Protein 2POE (pdb70)

InterPro domains:
  IPR002130 Cyclophilin-type peptidyl-prolyl cis-trans isomerase domain [PF00160] (3-155)
  IP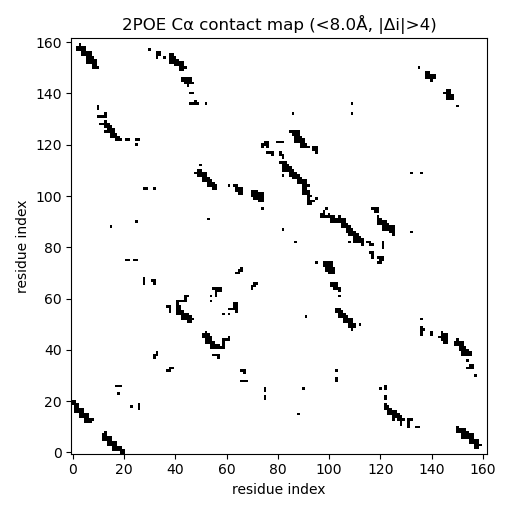R002130 Cyclophilin-type peptidyl-prolyl cis-trans isomerase domain [PR00153] (16-31)
  IPR002130 Cyclophilin-type peptidyl-prolyl cis-trans isomerase domain [PR00153] (42-54)
  IPR002130 Cyclophilin-type peptidyl-prolyl cis-trans isomerase domain [PR00153] (89-104)
  IPR002130 Cyclophilin-type peptidyl-prolyl cis-trans isomerase domain [PR00153] (104-116)
  IPR002130 Cyclophilin-type peptidyl-prolyl cis-trans isomerase domain [PR00153] (117-132)
  IPR002130 Cyclophilin-type peptidyl-prolyl cis-trans isomerase domain [PS50072] (7-157)
  IPR024936 Cyclophilin-type peptidyl-prolyl cis-trans isomerase [PIRSF001467] (8-155)
  IPR029000 Cyclophilin-like domain superfamily [G3DSA:2.40.100.10] (1-169)
  IPR029000 Cyclophilin-like domain superfamily [SSF50891] (1-165)
  IPR044666 Cyclophilin-type peptidyl-prolyl cis-trans isomerase, cyclophilin A-like [PTHR45625] (2-156)

Structure (mmCIF, N/CA/C/O backbone):
data_2POE
#
_entry.id   2POE
#
_cell.length_a   68.961
_cell.length_b   68.961
_cell.length_c   124.127
_cell.angle_alpha   90.000
_cell.angle_beta   90.000
_cell.angle_gamma   90.000
#
_symmetry.space_group_name_H-M   'P 41 21 2'
#
loop_
_entity.id
_entity.type
_entity.pdbx_description
1 polymer 'Cyclophilin-like protein, putative'
2 non-polymer 'FORMIC ACID'
3 water water
#
loop_
_atom_site.group_PDB
_atom_site.id
_atom_site.type_symbol
_atom_site.label_atom_id
_atom_site.label_alt_id
_atom_site.label_comp_id
_atom_site.label_asym_id
_atom_site.label_entity_id
_atom_site.label_seq_id
_atom_site.pdbx_PDB_ins_code
_atom_site.Cartn_x
_atom_site.Cartn_y
_atom_site.Cartn_z
_atom_site.occupancy
_atom_site.B_iso_or_equiv
_atom_site.auth_seq_id
_atom_site.auth_comp_id
_atom_site.auth_asym_id
_atom_site.auth_atom_id
_atom_site.pdbx_PDB_model_num
ATOM 1 N N . TYR A 1 15 ? 9.995 -25.410 -36.021 1.00 55.19 15 TYR A N 1
ATOM 2 C CA . TYR A 1 15 ? 10.296 -24.176 -35.215 1.00 53.97 15 TYR A CA 1
ATOM 3 C C . TYR A 1 15 ? 10.985 -24.431 -33.845 1.00 53.54 15 TYR A C 1
ATOM 4 O O . TYR A 1 15 ? 12.260 -24.455 -33.742 1.00 53.86 15 TYR A O 1
ATOM 6 N N . PHE A 1 16 ? 10.145 -24.666 -32.819 1.00 51.11 16 PHE A N 1
ATOM 7 C CA . PHE A 1 16 ? 10.520 -24.421 -31.402 1.00 48.52 16 PHE A CA 1
ATOM 8 C C . PHE A 1 16 ? 11.812 -25.063 -30.921 1.00 44.81 16 PHE A C 1
ATOM 9 O O . PHE A 1 16 ? 11.942 -26.302 -30.890 1.00 46.36 16 PHE A O 1
ATOM 17 N N . GLN A 1 17 ? 12.752 -24.228 -30.508 1.00 38.70 17 GLN A N 1
ATOM 18 C CA . GLN A 1 17 ? 14.091 -24.694 -30.135 1.00 33.08 17 GLN A CA 1
ATOM 19 C C . GLN A 1 17 ? 14.181 -25.282 -28.755 1.00 31.02 17 GLN A C 1
ATOM 20 O O . GLN A 1 17 ? 13.373 -24.974 -27.898 1.00 28.95 17 GLN A O 1
ATOM 26 N N . GLY A 1 18 ? 15.216 -26.077 -28.523 1.00 29.46 18 GLY A N 1
ATOM 27 C CA . GLY A 1 18 ? 15.473 -26.587 -27.175 1.00 29.39 18 GLY A CA 1
ATOM 28 C C . GLY A 1 18 ? 16.746 -25.990 -26.629 1.00 28.64 18 GLY A C 1
ATOM 29 O O . GLY A 1 18 ? 17.670 -25.743 -27.382 1.00 28.15 18 GLY A O 1
ATOM 30 N N . VAL A 1 19 ? 16.786 -25.779 -25.315 1.00 28.64 19 VAL A N 1
ATOM 31 C CA . VAL A 1 19 ? 18.008 -25.368 -24.584 1.00 28.19 19 VAL A CA 1
ATOM 32 C C . VAL A 1 19 ? 18.244 -26.358 -23.433 1.00 29.42 19 VAL A C 1
ATOM 33 O O . VAL A 1 19 ? 17.326 -27.040 -22.978 1.00 29.83 19 VAL A O 1
ATOM 37 N N . ARG A 1 20 ? 19.469 -26.416 -22.960 1.00 29.27 20 ARG A N 1
ATOM 38 C CA . ARG A 1 20 ? 19.804 -27.213 -21.810 1.00 31.06 20 ARG A CA 1
ATOM 39 C C . ARG A 1 20 ? 20.469 -26.314 -20.792 1.00 30.50 20 ARG A C 1
ATOM 40 O O . ARG A 1 20 ? 21.488 -25.674 -21.080 1.00 30.90 20 ARG A O 1
ATOM 48 N N . ILE A 1 21 ? 19.884 -26.252 -19.602 1.00 29.96 21 ILE A N 1
ATOM 49 C CA . ILE A 1 21 ? 20.490 -25.585 -18.480 1.00 29.85 21 ILE A CA 1
ATOM 50 C C . ILE A 1 21 ? 21.348 -26.636 -17.757 1.00 30.93 21 ILE A C 1
ATOM 51 O O . ILE A 1 21 ? 20.835 -27.643 -17.270 1.00 31.50 21 ILE A O 1
ATOM 56 N N . ILE A 1 22 ? 22.657 -26.406 -17.749 1.00 31.62 22 ILE A N 1
ATOM 57 C CA . ILE A 1 22 ? 23.619 -27.343 -17.168 1.00 32.17 22 ILE A CA 1
ATOM 58 C C . ILE A 1 22 ? 23.922 -26.837 -15.767 1.00 31.89 22 ILE A C 1
ATOM 59 O O . ILE A 1 22 ? 24.481 -25.764 -15.611 1.00 31.42 22 ILE A O 1
ATOM 64 N N . THR A 1 23 ? 23.528 -27.607 -14.753 1.00 32.54 23 THR A N 1
ATOM 65 C CA . THR A 1 23 ? 23.741 -27.237 -13.352 1.00 33.55 23 THR A CA 1
ATOM 66 C C . THR A 1 23 ? 24.681 -28.246 -12.640 1.00 34.37 23 THR A C 1
ATOM 67 O O . THR A 1 23 ? 24.926 -29.361 -13.147 1.00 34.17 23 THR A O 1
ATOM 71 N N . ASN A 1 24 ? 25.155 -27.850 -11.454 1.00 35.85 24 ASN A N 1
ATOM 72 C CA . ASN A 1 24 ? 25.942 -28.761 -10.598 1.00 37.75 24 ASN A CA 1
ATOM 73 C C . ASN A 1 24 ? 25.155 -29.946 -10.036 1.00 38.50 24 ASN A C 1
ATOM 74 O O . ASN A 1 24 ? 25.735 -30.799 -9.342 1.00 39.19 24 ASN A O 1
ATOM 79 N N . TYR A 1 25 ? 23.850 -30.026 -10.356 1.00 38.46 25 TYR A N 1
ATOM 80 C CA . TYR A 1 25 ? 23.023 -31.183 -9.982 1.00 38.63 25 TYR A CA 1
ATOM 81 C C . TYR A 1 25 ? 22.445 -31.936 -11.167 1.00 38.93 25 TYR A C 1
ATOM 82 O O . TYR A 1 25 ? 21.542 -32.780 -10.997 1.00 40.18 25 TYR A O 1
ATOM 91 N N . GLY A 1 26 ? 22.948 -31.644 -12.366 1.00 37.68 26 GLY A N 1
ATOM 92 C CA . GLY A 1 26 ? 22.408 -32.248 -13.582 1.00 36.62 26 GLY A CA 1
ATOM 93 C C . GLY A 1 26 ? 21.790 -31.234 -14.544 1.00 34.94 26 GLY A C 1
ATOM 94 O O . GLY A 1 26 ? 21.772 -30.028 -14.279 1.00 35.25 26 GLY A O 1
ATOM 95 N N . ASP A 1 27 ? 21.307 -31.746 -15.665 1.00 34.04 27 ASP A N 1
ATOM 96 C CA . ASP A 1 27 ? 20.845 -30.930 -16.765 1.00 33.74 27 ASP A CA 1
ATOM 97 C C . ASP A 1 27 ? 19.329 -30.846 -16.816 1.00 33.15 27 ASP A C 1
ATOM 98 O O . ASP A 1 27 ? 18.638 -31.825 -16.537 1.00 32.85 27 ASP A O 1
ATOM 103 N N . LEU A 1 28 ? 18.844 -29.659 -17.186 1.00 30.82 28 LEU A N 1
ATOM 104 C CA . LEU A 1 28 ? 17.429 -29.408 -17.436 1.00 29.30 28 LEU A CA 1
ATOM 105 C C . LEU A 1 28 ? 17.266 -29.047 -18.911 1.00 29.02 28 LEU A C 1
ATOM 106 O O . LEU A 1 28 ? 17.960 -28.147 -19.394 1.00 29.97 28 LEU A O 1
ATOM 111 N N . LYS 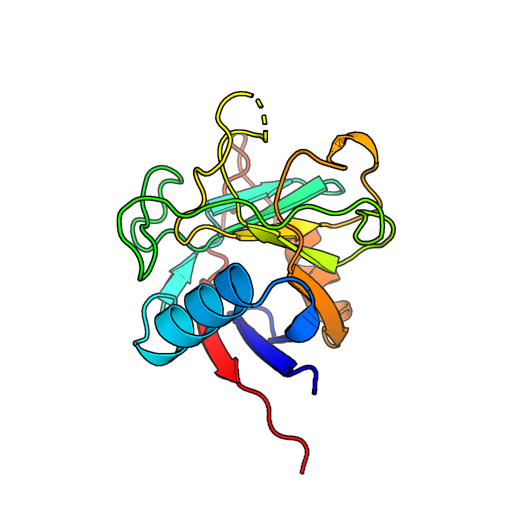A 1 29 ? 16.376 -29.732 -19.616 1.00 28.61 29 LYS A N 1
ATOM 112 C CA . LYS A 1 29 ? 16.109 -29.433 -21.007 1.00 28.42 29 LYS A CA 1
ATOM 113 C C . LYS A 1 29 ? 14.714 -28.810 -21.193 1.00 28.77 29 LYS A C 1
ATOM 114 O O . LYS A 1 29 ? 13.714 -29.387 -20.762 1.00 26.94 29 LYS A O 1
ATOM 120 N N . PHE A 1 30 ? 14.677 -27.648 -21.841 1.00 26.78 30 PHE A N 1
ATOM 121 C CA . PHE A 1 30 ? 13.446 -26.874 -22.046 1.00 27.04 30 PHE A CA 1
ATOM 122 C C . PHE A 1 30 ? 13.148 -26.718 -23.511 1.00 26.84 30 PHE A C 1
ATOM 123 O O . PHE A 1 30 ? 14.058 -26.550 -24.349 1.00 27.33 30 PHE A O 1
ATOM 131 N N . GLU A 1 31 ? 11.875 -26.802 -23.852 1.00 26.55 31 GLU A N 1
ATOM 132 C CA . GLU A 1 31 ? 11.466 -26.367 -25.156 1.00 25.50 31 GLU A CA 1
ATOM 133 C C . GLU A 1 31 ? 11.089 -24.872 -25.027 1.00 24.11 31 GLU A C 1
ATOM 134 O O . GLU A 1 31 ? 10.406 -24.494 -24.074 1.00 23.64 31 GLU A O 1
ATOM 140 N N . LEU A 1 32 ? 11.529 -24.028 -25.968 1.00 22.44 32 LEU A N 1
ATOM 141 C CA . LEU A 1 32 ? 11.197 -22.604 -25.921 1.00 22.93 32 LEU A CA 1
ATOM 142 C C . LEU A 1 32 ? 10.041 -22.318 -26.873 1.00 22.66 32 LEU A C 1
ATOM 143 O O . LEU A 1 32 ? 9.985 -22.901 -27.945 1.00 23.30 32 LEU A O 1
ATOM 148 N N . PHE A 1 33 ? 9.176 -21.380 -26.497 1.00 22.63 33 PHE A N 1
ATOM 149 C CA . PHE A 1 33 ? 7.994 -21.018 -27.282 1.00 22.42 33 PHE A CA 1
ATOM 150 C C . PHE A 1 33 ? 8.327 -19.878 -28.262 1.00 21.78 33 PHE A C 1
ATOM 151 O O . PHE A 1 33 ? 7.891 -18.733 -28.086 1.00 21.67 33 PHE A O 1
ATOM 159 N N . CYS A 1 34 ? 9.128 -20.214 -29.277 1.00 23.10 34 CYS A N 1
ATOM 160 C CA . CYS A 1 34 ? 9.668 -19.244 -30.247 1.00 23.52 34 CYS A CA 1
ATOM 161 C C . CYS A 1 34 ? 8.607 -18.350 -30.903 1.00 23.65 34 CYS A C 1
ATOM 162 O O . CYS A 1 34 ? 8.742 -17.125 -30.892 1.00 22.10 34 CYS A O 1
ATOM 165 N N . SER A 1 35 ? 7.572 -18.974 -31.477 1.00 23.33 35 SER A N 1
ATOM 166 C CA . SER A 1 35 ? 6.498 -18.267 -32.200 1.00 24.95 35 SER A CA 1
ATOM 167 C C . SER A 1 35 ? 5.759 -17.316 -31.340 1.00 23.21 35 SER A C 1
ATOM 168 O O . SER A 1 35 ? 5.381 -16.254 -31.804 1.00 23.35 35 SER A O 1
ATOM 171 N N . GLN A 1 36 ? 5.473 -17.717 -30.104 1.00 22.37 36 GLN A N 1
ATOM 172 C CA . GLN A 1 36 ? 4.626 -16.890 -29.245 1.00 23.27 36 GLN A CA 1
ATOM 173 C C . GLN A 1 36 ? 5.389 -15.809 -28.550 1.00 22.39 36 GLN A C 1
ATOM 174 O O . GLN A 1 36 ? 4.864 -14.731 -28.345 1.00 21.33 36 GLN A O 1
ATOM 180 N N . CYS A 1 37 ? 6.640 -16.109 -28.167 1.00 21.83 37 CYS A N 1
ATOM 181 C CA . CYS A 1 37 ? 7.388 -15.222 -27.272 1.00 21.28 37 CYS A CA 1
ATOM 182 C C . CYS A 1 37 ? 8.794 -14.948 -27.857 1.00 20.89 37 CYS A C 1
ATOM 183 O O . CYS A 1 37 ? 9.813 -15.268 -27.215 1.00 20.63 37 CYS A O 1
ATOM 186 N N . PRO A 1 38 ? 8.857 -14.385 -29.088 1.00 19.47 38 PRO A N 1
ATOM 187 C CA . PRO A 1 38 ? 10.186 -14.241 -29.720 1.00 19.57 38 PRO A CA 1
ATOM 188 C C . PRO A 1 38 ? 11.099 -13.274 -28.975 1.00 18.57 38 PRO A C 1
ATOM 189 O O . PRO A 1 38 ? 12.280 -13.539 -28.882 1.00 19.00 38 PRO A O 1
ATOM 193 N N . LYS A 1 39 ? 10.556 -12.222 -28.359 1.00 18.94 39 LYS A N 1
ATOM 194 C CA . LYS A 1 39 ? 11.408 -11.283 -27.656 1.00 20.94 39 LYS A CA 1
ATOM 195 C C . LYS A 1 39 ? 12.038 -11.900 -26.400 1.00 20.88 39 LYS A C 1
ATOM 196 O O . LYS A 1 39 ? 13.259 -11.768 -26.181 1.00 20.64 39 LYS A O 1
ATOM 202 N N . ALA A 1 40 ? 11.212 -12.574 -25.591 1.00 18.88 40 ALA A N 1
ATOM 203 C CA . ALA A 1 40 ? 11.715 -13.313 -24.436 1.00 19.11 40 ALA A CA 1
ATOM 204 C C . ALA A 1 40 ? 12.691 -14.409 -24.841 1.00 19.02 40 ALA A C 1
ATOM 205 O O . ALA A 1 40 ? 13.736 -14.589 -24.201 1.00 17.81 40 ALA A O 1
ATOM 207 N N . CYS A 1 41 ? 12.353 -15.179 -25.872 1.00 18.71 41 CYS A N 1
ATOM 208 C CA . CYS A 1 41 ? 13.250 -16.256 -26.288 1.00 19.38 41 CYS A CA 1
ATOM 209 C C . CYS A 1 41 ? 14.598 -15.709 -26.823 1.00 19.87 41 CYS A C 1
ATOM 210 O O . CYS A 1 41 ? 15.630 -16.299 -26.558 1.00 19.28 41 CYS A O 1
ATOM 213 N N . LYS A 1 42 ? 14.544 -14.684 -27.663 1.00 21.52 42 LYS A N 1
ATOM 214 C CA . LYS A 1 42 ? 15.783 -14.077 -28.229 1.00 21.84 42 LYS A CA 1
ATOM 215 C C . LYS A 1 42 ? 16.677 -13.522 -27.106 1.00 21.42 42 LYS A C 1
ATOM 216 O O . LYS A 1 42 ? 17.887 -13.753 -27.087 1.00 22.42 42 LYS A O 1
ATOM 222 N N . ASN A 1 43 ? 16.079 -12.859 -26.122 1.00 21.46 43 ASN A N 1
ATOM 223 C CA . ASN A 1 43 ? 16.845 -12.357 -24.963 1.00 21.89 43 ASN A CA 1
ATOM 224 C C . ASN A 1 43 ? 17.553 -13.506 -24.272 1.00 22.40 43 ASN A C 1
ATOM 225 O O . ASN A 1 43 ? 18.757 -13.434 -23.990 1.00 21.27 43 ASN A O 1
ATOM 230 N N . PHE A 1 44 ? 16.813 -14.585 -24.014 1.00 21.49 44 PHE A N 1
ATOM 231 C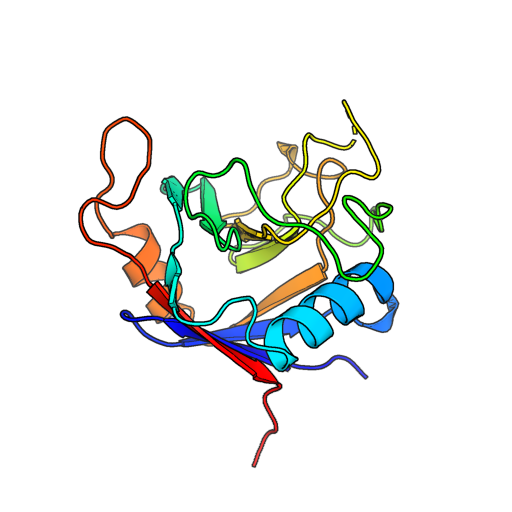 CA . PHE A 1 44 ? 17.348 -15.709 -23.248 1.00 21.19 44 PHE A CA 1
ATOM 232 C C . PHE A 1 44 ? 18.455 -16.402 -24.070 1.00 22.31 44 PHE A C 1
ATOM 233 O O . PHE A 1 44 ? 19.541 -16.741 -23.537 1.00 21.09 44 PHE A O 1
ATOM 241 N N . LEU A 1 45 ? 18.201 -16.602 -25.363 1.00 21.69 45 LEU A N 1
ATOM 242 C CA . LEU A 1 45 ? 19.208 -17.199 -26.227 1.00 22.61 45 LEU A CA 1
ATOM 243 C C . LEU A 1 45 ? 20.496 -16.345 -26.356 1.00 22.70 45 LEU A C 1
ATOM 244 O O . LEU A 1 45 ? 21.615 -16.894 -26.328 1.00 23.98 45 LEU A O 1
ATOM 249 N N . ALA A 1 46 ? 20.326 -15.033 -26.502 1.00 22.70 46 ALA A N 1
ATOM 250 C CA . ALA A 1 46 ? 21.449 -14.128 -26.757 1.00 24.14 46 ALA A CA 1
ATOM 251 C C . ALA A 1 46 ? 22.266 -13.933 -25.460 1.00 26.20 46 ALA A C 1
ATOM 252 O O . ALA A 1 46 ? 23.514 -13.976 -25.491 1.00 25.37 46 ALA A O 1
ATOM 254 N N . LEU A 1 47 ? 21.572 -13.774 -24.318 1.00 24.42 47 LEU A N 1
ATOM 255 C CA . LEU A 1 47 ? 22.273 -13.800 -23.022 1.00 25.73 47 LEU A CA 1
ATOM 256 C C . LEU A 1 47 ? 22.978 -15.114 -22.807 1.00 26.24 47 LEU A C 1
ATOM 257 O O . LEU A 1 47 ? 24.149 -15.103 -22.419 1.00 28.43 47 LEU A O 1
ATOM 262 N N . SER A 1 48 ? 22.315 -16.246 -23.067 1.00 25.96 48 SER A N 1
ATOM 263 C CA . SER A 1 48 ? 22.952 -17.547 -22.891 1.00 26.72 48 SER A CA 1
ATOM 264 C C . SER A 1 48 ? 24.242 -17.648 -23.733 1.00 29.45 48 SER A C 1
ATOM 265 O O . SER A 1 48 ? 25.281 -18.124 -23.233 1.00 29.14 48 SER A O 1
ATOM 268 N N . ALA A 1 49 ? 24.154 -17.221 -25.003 1.00 29.18 49 ALA A N 1
ATOM 269 C CA . ALA A 1 49 ? 25.268 -17.354 -25.972 1.00 31.11 49 ALA A CA 1
ATOM 270 C C . ALA A 1 49 ? 26.486 -16.511 -25.624 1.00 31.74 49 ALA A C 1
ATOM 271 O O . ALA A 1 49 ? 27.610 -16.903 -25.902 1.00 33.54 49 ALA A O 1
ATOM 273 N N . SER A 1 50 ? 26.242 -15.311 -25.118 1.00 32.65 50 SER A N 1
ATOM 274 C CA . SER A 1 50 ? 27.288 -14.402 -24.736 1.00 33.39 50 SER A CA 1
ATOM 275 C C . SER A 1 50 ? 27.896 -14.801 -23.366 1.00 33.44 50 SER A C 1
ATOM 276 O O . SER A 1 50 ? 28.679 -14.041 -22.794 1.00 33.56 50 SER A O 1
ATOM 279 N N . GLY A 1 51 ? 27.491 -15.956 -22.838 1.00 32.80 51 GLY A N 1
ATOM 280 C CA . GLY A 1 51 ? 27.913 -16.434 -21.504 1.00 32.00 51 GLY A CA 1
ATOM 281 C C . GLY A 1 51 ? 27.384 -15.740 -20.261 1.00 31.02 51 GLY A C 1
ATOM 282 O O . GLY A 1 51 ? 27.908 -15.934 -19.149 1.00 31.52 51 GLY A O 1
ATOM 283 N N . TYR A 1 52 ? 26.322 -14.959 -20.402 1.00 29.75 52 TYR A N 1
ATOM 284 C CA . TYR A 1 52 ? 25.823 -14.143 -19.290 1.00 27.70 52 TYR A CA 1
ATOM 285 C C . TYR A 1 52 ? 25.358 -14.951 -18.060 1.00 27.08 52 TYR A C 1
ATOM 286 O O . TYR A 1 52 ? 25.295 -14.414 -16.932 1.00 26.59 52 TYR A O 1
ATOM 295 N N . TYR A 1 53 ? 25.004 -16.209 -18.292 1.00 25.44 53 TYR A N 1
ATOM 296 C CA . TYR A 1 53 ? 24.455 -17.075 -17.236 1.00 26.14 53 TYR A CA 1
ATOM 297 C C . TYR A 1 53 ? 25.491 -18.093 -16.743 1.00 26.38 53 TYR A C 1
ATOM 298 O O . TYR A 1 53 ? 25.204 -18.854 -15.837 1.00 26.80 53 TYR A O 1
ATOM 307 N N . LYS A 1 54 ? 26.690 -18.110 -17.343 1.00 26.42 54 LYS A N 1
ATOM 308 C CA . LYS A 1 54 ? 27.756 -19.039 -16.888 1.00 25.81 54 LYS A CA 1
ATOM 309 C C . LYS A 1 54 ? 28.197 -18.716 -15.466 1.00 23.74 54 LYS A C 1
ATOM 310 O O . LYS A 1 54 ? 28.456 -17.552 -15.126 1.00 24.78 54 LYS A O 1
ATOM 316 N N . ASN A 1 55 ? 28.253 -19.767 -14.662 1.00 25.16 55 ASN A N 1
ATOM 317 C CA . ASN A 1 55 ? 28.730 -19.718 -13.269 1.00 26.85 55 ASN A CA 1
ATOM 318 C C . ASN A 1 55 ? 27.870 -18.760 -12.432 1.00 27.24 55 ASN A C 1
ATOM 319 O O . ASN A 1 55 ? 28.405 -17.947 -11.683 1.00 25.95 55 ASN A O 1
ATOM 324 N N . THR A 1 56 ? 26.538 -18.814 -12.634 1.00 27.11 56 THR A N 1
ATOM 325 C CA . THR A 1 56 ? 25.603 -18.045 -11.832 1.00 27.53 56 THR A CA 1
ATOM 326 C C . THR A 1 56 ? 24.817 -19.011 -10.952 1.00 27.60 56 THR A C 1
ATOM 327 O O . THR A 1 56 ? 24.915 -20.229 -11.115 1.00 29.19 56 THR A O 1
ATOM 331 N N . ILE A 1 57 ? 24.053 -18.465 -10.007 1.00 27.10 57 ILE A N 1
ATOM 332 C CA . ILE A 1 57 ? 23.367 -19.292 -9.038 1.00 27.43 57 ILE A CA 1
ATOM 333 C C . ILE A 1 57 ? 21.827 -19.141 -9.126 1.00 27.12 57 ILE A C 1
ATOM 334 O O . ILE A 1 57 ? 21.325 -18.152 -9.628 1.00 27.45 57 ILE A O 1
ATOM 339 N N . PHE A 1 58 ? 21.118 -20.157 -8.662 1.00 27.39 58 PHE A N 1
ATOM 340 C CA . PHE A 1 58 ? 19.711 -19.998 -8.325 1.00 27.75 58 PHE A CA 1
ATOM 341 C C . PHE A 1 58 ? 19.721 -19.474 -6.886 1.00 28.50 58 PHE A C 1
ATOM 342 O O . PHE A 1 58 ? 20.092 -20.220 -5.980 1.00 28.33 58 PHE A O 1
ATOM 350 N N . HIS A 1 59 ? 19.327 -18.216 -6.699 1.00 28.66 59 HIS A N 1
ATOM 351 C CA . HIS A 1 59 ? 19.341 -17.530 -5.408 1.00 30.49 59 HIS A CA 1
ATOM 352 C C . HIS A 1 59 ? 18.067 -17.739 -4.541 1.00 32.34 59 HIS A C 1
ATOM 353 O O . HIS A 1 59 ? 18.051 -17.402 -3.349 1.00 33.48 59 HIS A O 1
ATOM 360 N N . LYS A 1 60 ? 17.008 -18.274 -5.142 1.00 32.29 60 LYS A N 1
ATOM 361 C CA . LYS A 1 60 ? 15.729 -18.465 -4.437 1.00 32.39 60 LYS A CA 1
ATOM 362 C C . LYS A 1 60 ? 15.190 -19.795 -4.879 1.00 32.30 60 LYS A C 1
ATOM 363 O O . LYS A 1 60 ? 15.138 -20.073 -6.091 1.00 30.81 60 LYS A O 1
ATOM 369 N N . ASN A 1 61 ? 14.837 -20.634 -3.900 1.00 31.92 61 ASN A N 1
ATOM 370 C CA . ASN A 1 61 ? 14.348 -21.984 -4.132 1.00 32.77 61 ASN A CA 1
ATOM 371 C C . ASN A 1 61 ? 13.258 -22.270 -3.076 1.00 33.86 61 ASN A C 1
ATOM 372 O O . ASN A 1 61 ? 13.560 -22.326 -1.879 1.00 33.32 61 ASN A O 1
ATOM 377 N N . ILE A 1 62 ? 12.007 -22.413 -3.531 1.00 33.98 62 ILE A N 1
ATOM 378 C CA . ILE A 1 62 ? 10.825 -22.582 -2.644 1.00 33.77 62 ILE A CA 1
ATOM 379 C C . ILE A 1 62 ? 10.094 -23.853 -3.058 1.00 34.42 62 ILE A C 1
ATOM 380 O O . ILE A 1 62 ? 9.451 -23.891 -4.104 1.00 33.17 62 ILE A O 1
ATOM 385 N N . LYS A 1 63 ? 10.191 -24.896 -2.225 1.00 34.58 63 LYS A N 1
ATOM 386 C CA . LYS A 1 63 ? 9.582 -26.200 -2.513 1.00 35.91 63 LYS A CA 1
ATOM 387 C C . LYS A 1 63 ? 8.096 -26.074 -2.864 1.00 34.55 63 LYS A C 1
ATOM 388 O O . LYS A 1 63 ? 7.364 -25.325 -2.218 1.00 34.16 63 LYS A O 1
ATOM 394 N N . GLY A 1 64 ? 7.676 -26.779 -3.915 1.00 34.32 64 GLY A N 1
ATOM 395 C CA . GLY A 1 64 ? 6.292 -26.684 -4.412 1.00 34.27 64 GLY A CA 1
ATOM 396 C C . GLY A 1 64 ? 5.901 -25.361 -5.054 1.00 34.60 64 GLY A C 1
ATOM 397 O O . GLY A 1 64 ? 4.736 -25.159 -5.444 1.00 35.48 64 GLY A O 1
ATOM 398 N N . PHE A 1 65 ? 6.854 -24.435 -5.171 1.00 33.07 65 PHE A N 1
ATOM 399 C CA . PHE A 1 65 ? 6.549 -23.160 -5.779 1.00 31.51 65 PHE A CA 1
ATOM 400 C C . PHE A 1 65 ? 7.446 -22.938 -7.019 1.00 30.77 65 PHE A C 1
ATOM 401 O O . PHE A 1 65 ? 7.125 -23.398 -8.135 1.00 30.01 65 PHE A O 1
ATOM 409 N N . ILE A 1 66 ? 8.576 -22.260 -6.814 1.00 29.96 66 ILE A N 1
ATOM 410 C CA . ILE A 1 66 ? 9.482 -21.901 -7.929 1.00 29.60 66 ILE A CA 1
ATOM 411 C C . ILE A 1 66 ? 10.956 -21.956 -7.465 1.00 29.17 66 ILE A C 1
ATOM 412 O O . ILE A 1 66 ? 11.247 -21.926 -6.250 1.00 29.45 66 ILE A O 1
ATOM 417 N N . ILE A 1 67 ? 11.852 -22.064 -8.445 1.00 28.24 67 ILE A N 1
ATOM 418 C CA . ILE A 1 67 ? 13.295 -21.830 -8.274 1.00 27.43 67 ILE A CA 1
ATOM 419 C C . ILE A 1 67 ? 13.696 -20.754 -9.262 1.00 26.19 67 ILE A C 1
ATOM 420 O O . ILE A 1 67 ? 13.356 -20.859 -10.445 1.00 25.77 67 ILE A O 1
ATOM 425 N N . GLN A 1 68 ? 14.378 -19.723 -8.770 1.00 25.57 68 GLN A N 1
ATOM 426 C CA . GLN A 1 68 ? 14.675 -18.532 -9.559 1.00 27.07 68 GLN A CA 1
ATOM 427 C C . GLN A 1 68 ? 16.179 -18.296 -9.602 1.00 27.73 68 GLN A C 1
ATOM 428 O O . GLN A 1 68 ? 16.854 -18.416 -8.553 1.00 27.52 68 GLN A O 1
ATOM 434 N N . GLY A 1 69 ? 16.680 -17.940 -10.791 1.00 27.07 69 GLY A N 1
ATOM 435 C CA . GLY A 1 69 ? 18.107 -17.590 -10.985 1.00 27.42 69 GLY A CA 1
ATOM 436 C C . GLY A 1 69 ? 18.225 -16.535 -12.093 1.00 27.82 69 GLY A C 1
ATOM 437 O O . GLY A 1 69 ? 17.261 -15.820 -12.366 1.00 26.61 69 GLY A O 1
ATOM 438 N N . GLY A 1 70 ? 19.394 -16.452 -12.735 1.00 27.63 70 GLY A N 1
ATOM 439 C CA . GLY A 1 70 ? 19.578 -15.546 -13.871 1.00 28.01 70 GLY A CA 1
ATOM 440 C C . GLY A 1 70 ? 20.076 -14.160 -13.541 1.00 28.39 70 GLY A C 1
ATOM 441 O O . GLY A 1 70 ? 20.049 -13.266 -14.375 1.00 28.90 70 GLY A O 1
ATOM 442 N N . ASP A 1 71 ? 20.492 -13.963 -12.298 1.00 30.26 71 ASP A N 1
ATOM 443 C CA . ASP A 1 71 ? 21.047 -12.702 -11.861 1.00 32.06 71 ASP A CA 1
ATOM 444 C C . ASP A 1 71 ? 22.574 -12.919 -11.737 1.00 34.03 71 ASP A C 1
ATOM 445 O O . ASP A 1 71 ? 23.014 -13.684 -10.860 1.00 33.66 71 ASP A O 1
ATOM 450 N N . PRO A 1 72 ? 23.382 -12.245 -12.601 1.00 35.28 72 PRO A N 1
ATOM 451 C CA . PRO A 1 72 ? 24.860 -12.464 -12.636 1.00 37.48 72 PRO A CA 1
ATOM 452 C C . PRO A 1 72 ? 25.490 -12.112 -11.251 1.00 38.98 72 PRO A C 1
ATOM 453 O O . PRO A 1 72 ? 26.435 -12.779 -10.798 1.00 40.03 72 PRO A O 1
ATOM 457 N N . THR A 1 73 ? 24.903 -11.086 -10.636 1.00 40.49 73 THR A N 1
ATOM 458 C CA . THR A 1 73 ? 25.055 -10.601 -9.251 1.00 43.13 73 THR A CA 1
ATOM 459 C C . THR A 1 73 ? 24.667 -11.629 -8.131 1.00 43.40 73 THR A C 1
ATOM 460 O O . THR A 1 73 ? 25.207 -11.594 -7.014 1.00 44.06 73 THR A O 1
ATOM 464 N N . GLY A 1 74 ? 23.724 -12.529 -8.424 1.00 43.09 74 GLY A N 1
ATOM 465 C CA . GLY A 1 74 ? 23.257 -13.546 -7.475 1.00 42.54 74 GLY A CA 1
ATOM 466 C C . GLY A 1 74 ? 22.486 -13.051 -6.248 1.00 42.61 74 GLY A C 1
ATOM 467 O O . GLY A 1 74 ? 22.219 -13.829 -5.347 1.00 41.98 74 GLY A O 1
ATOM 468 N N . THR A 1 75 ? 22.114 -11.771 -6.213 1.00 43.21 75 THR A N 1
ATOM 469 C CA . THR A 1 75 ? 21.439 -11.187 -5.051 1.00 43.85 75 THR A CA 1
ATOM 470 C C . THR A 1 75 ? 19.928 -11.154 -5.221 1.00 43.85 75 THR A C 1
ATOM 471 O O . THR A 1 75 ? 19.190 -11.030 -4.232 1.00 44.23 75 THR A O 1
ATOM 475 N N . GLY A 1 76 ? 19.468 -11.244 -6.470 1.00 42.52 76 GLY A N 1
ATOM 476 C CA . GLY A 1 76 ? 18.048 -11.177 -6.767 1.00 41.29 76 GLY A CA 1
ATOM 477 C C . GLY A 1 76 ? 17.678 -9.777 -7.170 1.00 41.08 76 GLY A C 1
ATOM 478 O O . GLY A 1 76 ? 16.542 -9.517 -7.565 1.00 40.13 76 GLY A O 1
ATOM 479 N N . LYS A 1 77 ? 18.656 -8.873 -7.107 1.00 41.31 77 LYS A N 1
ATOM 480 C CA . LYS A 1 77 ? 18.411 -7.462 -7.436 1.00 42.16 77 LYS A CA 1
ATOM 481 C C . LYS A 1 77 ? 18.923 -7.078 -8.839 1.00 41.43 77 LYS A C 1
ATOM 482 O O . LYS A 1 77 ? 18.505 -6.065 -9.385 1.00 43.08 77 LYS A O 1
ATOM 488 N N . GLY A 1 78 ? 19.802 -7.890 -9.416 1.00 40.06 78 GLY A N 1
ATOM 489 C CA . GLY A 1 78 ? 20.491 -7.510 -10.657 1.00 39.09 78 GLY A CA 1
ATOM 490 C C . GLY A 1 78 ? 19.993 -8.178 -11.940 1.00 37.64 78 GLY A C 1
ATOM 491 O O . GLY A 1 78 ? 18.963 -8.866 -11.935 1.00 36.38 78 GLY A O 1
ATOM 492 N N . GLY A 1 79 ? 20.728 -7.929 -13.029 1.00 36.18 79 GLY A N 1
ATOM 493 C CA . GLY A 1 79 ? 20.447 -8.462 -14.362 1.00 34.44 79 GLY A CA 1
ATOM 494 C C . GLY A 1 79 ? 19.725 -7.470 -15.242 1.00 33.74 79 GLY A C 1
ATOM 495 O O . GLY A 1 79 ? 18.868 -6.739 -14.771 1.00 34.02 79 GLY A O 1
ATOM 496 N N . GLU A 1 80 ? 20.051 -7.475 -16.536 1.00 32.04 80 GLU A N 1
ATOM 497 C CA . GLU A 1 80 ? 19.367 -6.660 -17.532 1.00 32.56 80 GLU A CA 1
ATOM 498 C C . GLU A 1 80 ? 19.223 -7.483 -18.807 1.00 29.55 80 GLU A C 1
ATOM 499 O O . GLU A 1 80 ? 19.905 -8.474 -18.975 1.00 28.86 80 GLU A O 1
ATOM 505 N N . SER A 1 81 ? 18.377 -7.013 -19.706 1.00 28.81 81 SER A N 1
ATOM 506 C CA . SER A 1 81 ? 18.098 -7.681 -20.996 1.00 27.65 81 SER A CA 1
ATOM 507 C C . SER A 1 81 ? 19.002 -7.168 -22.102 1.00 28.57 81 SER A C 1
ATOM 508 O O . SER A 1 81 ? 19.678 -6.145 -21.915 1.00 28.24 81 SER A O 1
ATOM 511 N N . ILE A 1 82 ? 19.009 -7.857 -23.255 1.00 26.98 82 ILE A N 1
ATOM 512 C CA . ILE A 1 82 ? 19.699 -7.362 -24.459 1.00 26.14 82 ILE A CA 1
ATOM 513 C C . ILE A 1 82 ? 19.107 -6.069 -25.013 1.00 26.40 82 ILE A C 1
ATOM 514 O O . ILE A 1 82 ? 19.725 -5.433 -25.862 1.00 26.67 82 ILE A O 1
ATOM 519 N N . TYR A 1 83 ? 17.908 -5.705 -24.571 1.00 25.84 83 TYR A N 1
ATOM 520 C CA . TYR A 1 83 ? 17.189 -4.565 -25.079 1.00 26.72 83 TYR A CA 1
ATOM 521 C C . TYR A 1 83 ? 17.384 -3.320 -24.201 1.00 28.77 83 TYR A C 1
ATOM 522 O O . TYR A 1 83 ? 16.907 -2.236 -24.559 1.00 29.14 83 TYR A O 1
ATOM 531 N N . GLY A 1 84 ? 18.083 -3.483 -23.085 1.00 30.19 84 GLY A N 1
ATOM 532 C CA . GLY A 1 84 ? 18.175 -2.444 -22.062 1.00 32.01 84 GLY A CA 1
ATOM 533 C C . GLY A 1 84 ? 17.788 -3.050 -20.728 1.00 33.07 84 GLY A C 1
ATOM 534 O O . GLY A 1 84 ? 17.711 -4.272 -20.600 1.00 32.51 84 GLY A O 1
ATOM 535 N N . ARG A 1 85 ? 17.534 -2.199 -19.731 1.00 32.93 85 ARG A N 1
ATOM 536 C CA . ARG A 1 85 ? 17.269 -2.672 -18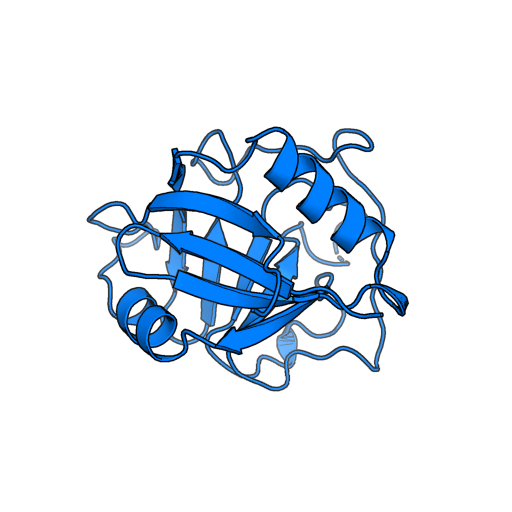.380 1.00 33.86 85 ARG A CA 1
ATOM 537 C C . ARG A 1 85 ? 16.066 -3.627 -18.383 1.00 33.21 85 ARG A C 1
ATOM 538 O O . ARG A 1 85 ? 16.065 -4.663 -17.709 1.00 32.86 85 ARG A O 1
ATOM 546 N N . TYR A 1 86 ? 15.058 -3.260 -19.163 1.00 33.62 86 TYR A N 1
ATOM 547 C CA . TYR A 1 86 ? 13.778 -3.959 -19.170 1.00 33.39 86 TYR A CA 1
ATOM 548 C C . TYR A 1 86 ? 13.324 -4.190 -20.597 1.00 32.60 86 TYR A C 1
ATOM 549 O O . TYR A 1 86 ? 13.761 -3.479 -21.511 1.00 32.07 86 TYR A O 1
ATOM 558 N N . PHE A 1 87 ? 12.431 -5.170 -20.788 1.00 30.77 87 PHE A N 1
ATOM 559 C CA . PHE A 1 87 ? 11.715 -5.319 -22.061 1.00 29.22 87 PHE A CA 1
ATOM 560 C C . PHE A 1 87 ? 10.291 -5.798 -21.832 1.00 29.00 87 PHE A C 1
ATOM 561 O O . PHE A 1 87 ? 9.970 -6.303 -20.766 1.00 28.46 87 PHE A O 1
ATOM 569 N N . ASP A 1 88 ? 9.463 -5.643 -22.854 1.00 30.22 88 ASP A N 1
ATOM 570 C CA . ASP A 1 88 ? 8.018 -5.788 -22.733 1.00 31.59 88 ASP A CA 1
ATOM 571 C C . ASP A 1 88 ? 7.558 -7.232 -22.569 1.00 30.73 88 ASP A C 1
ATOM 572 O O . ASP A 1 88 ? 8.216 -8.195 -23.026 1.00 30.69 88 ASP A O 1
ATOM 577 N N . ASP A 1 89 ? 6.396 -7.372 -21.933 1.00 30.28 89 ASP A N 1
ATOM 578 C CA . ASP A 1 89 ? 5.741 -8.665 -21.735 1.00 28.88 89 ASP A CA 1
ATOM 579 C C . ASP A 1 89 ? 5.169 -9.265 -23.000 1.00 28.48 89 ASP A C 1
ATOM 580 O O . ASP A 1 89 ? 4.518 -8.578 -23.812 1.00 28.95 89 ASP A O 1
ATOM 585 N N . GLU A 1 90 ? 5.363 -10.567 -23.136 1.00 26.89 90 GLU A N 1
ATOM 586 C CA . GLU A 1 90 ? 4.626 -11.397 -24.081 1.00 25.53 90 GLU A CA 1
ATOM 587 C C . GLU A 1 90 ? 3.803 -12.373 -23.233 1.00 25.72 90 GLU A C 1
ATOM 588 O O . GLU A 1 90 ? 4.309 -13.427 -22.829 1.00 25.87 90 GLU A O 1
ATOM 594 N N . ILE A 1 91 ? 2.554 -11.993 -22.933 1.00 26.16 91 ILE A N 1
ATOM 595 C CA . ILE A 1 91 ? 1.675 -12.753 -21.997 1.00 26.76 91 ILE A CA 1
ATOM 596 C C . ILE A 1 91 ? 0.348 -13.085 -22.710 1.00 27.89 91 ILE A C 1
ATOM 597 O O . ILE A 1 91 ? -0.245 -12.200 -23.305 1.00 28.52 91 ILE A O 1
ATOM 602 N N . TYR A 1 92 ? -0.090 -14.346 -22.665 1.00 28.83 92 TYR A N 1
ATOM 603 C CA . TYR A 1 92 ? -1.244 -14.817 -23.420 1.00 29.84 92 TYR A CA 1
ATOM 604 C C . TYR A 1 92 ? -2.040 -15.832 -22.614 1.00 29.31 92 TYR A C 1
ATOM 605 O O . TYR A 1 92 ? -1.468 -16.639 -21.886 1.00 27.54 92 TYR A O 1
ATOM 614 N N . PRO A 1 93 ? -3.374 -15.814 -22.784 1.00 28.70 93 PRO A N 1
ATOM 615 C CA . PRO A 1 93 ? -4.200 -16.869 -22.160 1.00 28.42 93 PRO A CA 1
ATOM 616 C C . PRO A 1 93 ? -3.765 -18.274 -22.543 1.00 28.31 93 PRO A C 1
ATOM 617 O O . PRO A 1 93 ? -3.863 -19.156 -21.713 1.00 28.81 93 PRO A O 1
ATOM 621 N N . GLU A 1 94 ? -3.264 -18.507 -23.764 1.00 28.57 94 GLU A N 1
ATOM 622 C CA . GLU A 1 94 ? -2.897 -19.874 -24.184 1.00 30.04 94 GLU A CA 1
ATOM 623 C C . GLU A 1 94 ? -1.660 -20.391 -23.483 1.00 28.80 94 GLU A C 1
ATOM 624 O O . GLU A 1 94 ? -1.378 -21.592 -23.512 1.00 27.89 94 GLU A O 1
ATOM 630 N N . LEU A 1 95 ? -0.900 -19.496 -22.848 1.00 28.02 95 LEU A N 1
ATOM 631 C CA . LEU A 1 95 ? 0.304 -19.951 -22.136 1.00 26.83 95 LEU A CA 1
ATOM 632 C C . LEU A 1 95 ? 0.037 -19.811 -20.653 1.00 26.88 95 LEU A C 1
ATOM 633 O O . LEU A 1 95 ? -0.081 -18.691 -20.139 1.00 25.64 95 LEU A O 1
ATOM 638 N N . LYS A 1 96 ? -0.081 -20.951 -19.976 1.00 27.18 96 LYS A N 1
ATOM 639 C CA . LYS A 1 96 ? -0.469 -20.956 -18.566 1.00 29.93 96 LYS A CA 1
ATOM 640 C C . LYS A 1 96 ? 0.420 -21.835 -17.689 1.00 28.75 96 LYS A C 1
ATOM 641 O O . LYS A 1 96 ? 1.069 -22.785 -18.172 1.00 27.33 96 LYS A O 1
ATOM 647 N N . TYR A 1 97 ? 0.416 -21.516 -16.394 1.00 28.84 97 TYR A N 1
ATOM 648 C CA . TYR A 1 97 ? 1.120 -22.293 -15.383 1.00 29.27 97 TYR A CA 1
ATOM 649 C C . TYR A 1 97 ? 0.333 -23.541 -15.015 1.00 31.31 97 TYR A C 1
ATOM 650 O O . TYR A 1 97 ? -0.154 -23.674 -13.889 1.00 30.79 97 TYR A O 1
ATOM 659 N N . ASP A 1 98 ? 0.259 -24.464 -15.953 1.00 31.98 98 ASP A N 1
ATOM 660 C CA . ASP A 1 98 ? -0.681 -25.581 -15.838 1.00 33.24 98 ASP A CA 1
ATOM 661 C C . ASP A 1 98 ? 0.031 -26.905 -15.668 1.00 33.40 98 ASP A C 1
ATOM 662 O O . ASP A 1 98 ? -0.594 -27.950 -15.783 1.00 34.37 98 ASP A O 1
ATOM 667 N N . ARG A 1 99 ? 1.350 -26.857 -15.428 1.00 31.48 99 ARG A N 1
ATOM 668 C CA . ARG A 1 99 ? 2.169 -28.059 -15.251 1.00 31.38 99 ARG A CA 1
ATOM 669 C C . ARG A 1 99 ? 3.464 -27.722 -14.536 1.00 31.63 99 ARG A C 1
ATOM 670 O O . ARG A 1 99 ? 3.860 -26.533 -14.433 1.00 30.16 99 ARG A O 1
ATOM 678 N N . ARG A 1 100 ? 4.121 -28.764 -14.041 1.00 31.28 100 ARG A N 1
ATOM 679 C CA . ARG A 1 100 ? 5.416 -28.606 -13.416 1.00 31.88 100 ARG A CA 1
ATOM 680 C C . ARG A 1 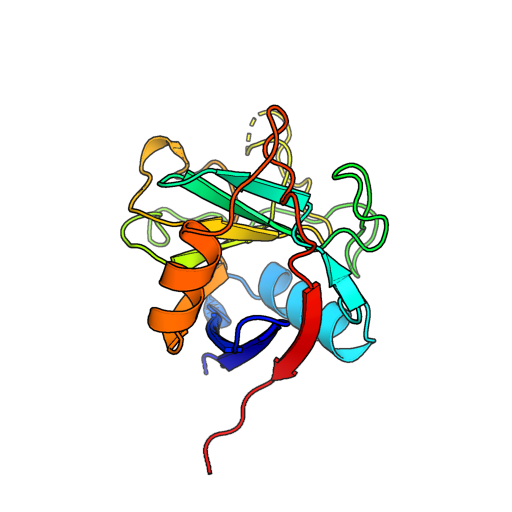100 ? 6.512 -28.341 -14.497 1.00 31.35 100 ARG A C 1
ATOM 681 O O . ARG A 1 100 ? 6.523 -28.963 -15.568 1.00 31.64 100 ARG A O 1
ATOM 689 N N . GLY A 1 101 ? 7.437 -27.430 -14.201 1.00 30.99 101 GLY A N 1
ATOM 690 C CA . GLY A 1 101 ? 8.589 -27.181 -15.106 1.00 28.96 101 GLY A CA 1
ATOM 691 C C . GLY A 1 101 ? 8.387 -26.078 -16.136 1.00 27.62 101 GLY A C 1
ATOM 692 O O . GLY A 1 101 ? 9.072 -26.053 -17.173 1.00 28.61 101 GLY A O 1
ATOM 693 N N . ILE A 1 102 ? 7.451 -25.167 -15.878 1.00 25.96 102 ILE A N 1
ATOM 694 C CA . ILE A 1 102 ? 7.265 -24.033 -16.778 1.00 24.20 102 ILE A CA 1
ATOM 695 C C . ILE A 1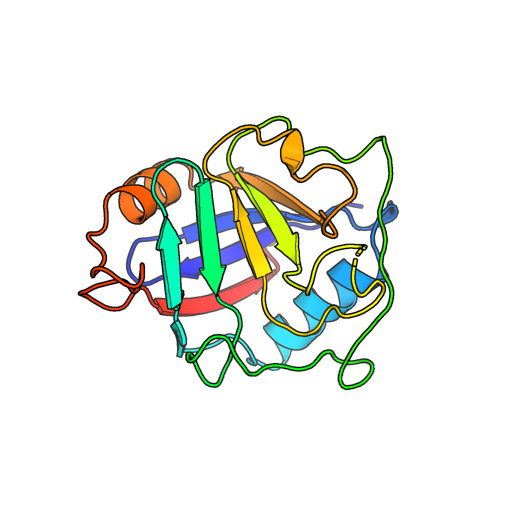 102 ? 8.456 -23.074 -16.582 1.00 23.11 102 ILE A C 1
ATOM 696 O O . ILE A 1 102 ? 8.929 -22.867 -15.461 1.00 22.90 102 ILE A O 1
ATOM 701 N N . LEU A 1 103 ? 8.908 -22.503 -17.690 1.00 21.98 103 LEU A N 1
ATOM 702 C CA . LEU A 1 103 ? 10.029 -21.544 -17.675 1.00 20.50 103 LEU A CA 1
ATOM 703 C C . LEU A 1 103 ? 9.521 -20.155 -17.963 1.00 20.73 103 LEU A C 1
ATOM 704 O O . LEU A 1 103 ? 8.904 -19.939 -19.017 1.00 20.79 103 LEU A O 1
ATOM 709 N N . SER A 1 104 ? 9.826 -19.205 -17.077 1.00 21.14 104 SER A N 1
ATOM 710 C CA . SER A 1 104 ? 9.309 -17.819 -17.154 1.00 22.52 104 SER A CA 1
ATOM 711 C C . SER A 1 104 ? 10.366 -16.771 -16.824 1.00 22.29 104 SER A C 1
ATOM 712 O O . SER A 1 104 ? 11.374 -17.082 -16.191 1.00 23.26 104 SER A O 1
ATOM 715 N N . MET A 1 105 ? 10.090 -15.530 -17.190 1.00 22.03 105 MET A N 1
ATOM 716 C CA . MET A 1 105 ? 10.918 -14.401 -16.785 1.00 23.70 105 MET A CA 1
ATOM 717 C C . MET A 1 105 ? 10.378 -13.822 -15.493 1.00 24.57 105 MET A C 1
ATOM 718 O O . MET A 1 105 ? 9.152 -13.641 -15.339 1.00 25.45 105 MET A O 1
ATOM 723 N N . ALA A 1 106 ? 11.295 -13.573 -14.556 1.00 25.83 106 ALA A N 1
ATOM 724 C CA . ALA A 1 106 ? 10.990 -12.810 -13.346 1.00 28.32 106 ALA A CA 1
ATOM 725 C C . ALA A 1 106 ? 10.744 -11.333 -13.673 1.00 31.19 106 ALA A C 1
ATOM 726 O O . ALA A 1 106 ? 11.200 -10.821 -14.699 1.00 30.68 106 ALA A O 1
ATOM 728 N N . SER A 1 107 ? 9.984 -10.644 -12.828 1.00 34.87 107 SER A N 1
ATOM 729 C CA . SER A 1 107 ? 9.736 -9.221 -12.997 1.00 38.63 107 SER A CA 1
ATOM 730 C C . SER A 1 107 ? 8.981 -8.770 -11.769 1.00 41.07 107 SER A C 1
ATOM 731 O O . SER A 1 107 ? 8.887 -9.522 -10.815 1.00 39.96 107 SER A O 1
ATOM 734 N N . LYS A 1 108 ? 8.396 -7.574 -11.757 1.00 44.46 108 LYS A N 1
ATOM 735 C CA . LYS A 1 108 ? 7.549 -7.329 -10.561 1.00 47.41 108 LYS A CA 1
ATOM 736 C C . LYS A 1 108 ? 6.028 -7.583 -10.650 1.00 47.45 108 LYS A C 1
ATOM 737 O O . LYS A 1 108 ? 5.243 -7.091 -9.818 1.00 47.97 108 LYS A O 1
ATOM 743 N N . GLY A 1 109 ? 5.643 -8.426 -11.602 1.00 48.34 109 GLY A N 1
ATOM 744 C CA . GLY A 1 109 ? 4.260 -8.830 -11.779 1.00 48.73 109 GLY A CA 1
ATOM 745 C C . GLY A 1 109 ? 3.647 -7.892 -12.779 1.00 49.44 109 GLY A C 1
ATOM 746 O O . GLY A 1 109 ? 3.899 -6.692 -12.725 1.00 48.91 109 GLY A O 1
ATOM 747 N N . ALA A 1 110 ? 2.864 -8.436 -13.714 1.00 50.70 110 ALA A N 1
ATOM 748 C CA . ALA A 1 110 ? 2.170 -7.612 -14.729 1.00 51.70 110 ALA A CA 1
ATOM 749 C C . ALA A 1 110 ? 1.002 -6.837 -14.114 1.00 52.47 110 ALA A C 1
ATOM 750 O O . ALA A 1 110 ? 0.879 -5.616 -14.320 1.00 53.70 110 ALA A O 1
ATOM 752 N N . LYS A 1 112 ? 1.174 -4.998 -11.842 1.00 51.70 112 LYS A N 1
ATOM 753 C CA . LYS A 1 112 ? 1.926 -4.255 -10.840 1.00 51.01 112 LYS A CA 1
ATOM 754 C C . LYS A 1 112 ? 2.874 -3.300 -11.569 1.00 50.20 112 LYS A C 1
ATOM 755 O O . LYS A 1 112 ? 2.624 -2.092 -11.670 1.00 49.64 112 LYS A O 1
ATOM 761 N N . LYS A 1 113 ? 3.963 -3.863 -12.093 1.00 48.14 113 LYS A N 1
ATOM 762 C CA . LYS A 1 113 ? 4.892 -3.132 -12.941 1.00 47.31 113 LYS A CA 1
ATOM 763 C C . LYS A 1 113 ? 5.036 -3.965 -14.230 1.00 45.11 113 LYS A C 1
ATOM 764 O O . LYS A 1 113 ? 5.894 -4.842 -14.310 1.00 44.92 113 LYS A O 1
ATOM 770 N N . PRO A 1 114 ? 4.156 -3.738 -15.216 1.00 43.20 114 PRO A N 1
ATOM 771 C CA . PRO A 1 114 ? 4.320 -4.497 -16.458 1.00 41.33 114 PRO A CA 1
ATOM 772 C C . PRO A 1 114 ? 5.621 -4.147 -17.208 1.00 39.74 114 PRO A C 1
ATOM 773 O O . PRO A 1 114 ? 6.260 -3.112 -16.938 1.00 38.16 114 PRO A O 1
ATOM 777 N N . ASN A 1 115 ? 6.006 -5.024 -18.135 1.00 37.40 115 ASN A N 1
ATOM 778 C CA . ASN A 1 115 ? 7.123 -4.764 -19.035 1.00 35.81 115 ASN A CA 1
ATOM 779 C C . ASN A 1 115 ? 8.438 -4.489 -18.312 1.00 34.77 115 ASN A C 1
ATOM 780 O O . ASN A 1 115 ? 9.196 -3.621 -18.721 1.00 35.16 115 ASN A O 1
ATOM 785 N N . THR A 1 116 ? 8.701 -5.245 -17.244 1.00 34.08 116 THR A N 1
ATOM 786 C CA . THR A 1 116 ? 9.939 -5.138 -16.479 1.00 33.20 116 THR A CA 1
ATOM 787 C C . THR A 1 116 ? 10.714 -6.466 -16.439 1.00 31.88 116 THR A C 1
ATOM 788 O O . THR A 1 116 ? 11.169 -6.892 -15.386 1.00 31.99 116 THR A O 1
ATOM 792 N N . ASN A 1 117 ? 10.843 -7.130 -17.589 1.00 30.23 117 ASN A N 1
ATOM 793 C CA . ASN A 1 117 ? 11.688 -8.322 -17.704 1.00 28.08 117 ASN A CA 1
ATOM 794 C C . ASN A 1 117 ? 13.124 -7.921 -17.919 1.00 28.39 117 ASN A C 1
ATOM 795 O O . ASN A 1 117 ? 13.389 -6.987 -18.658 1.00 29.03 117 ASN A O 1
ATOM 800 N N . GLY A 1 118 ? 14.039 -8.668 -17.313 1.00 28.06 118 GLY A N 1
ATOM 801 C CA . GLY A 1 118 ? 15.483 -8.418 -17.434 1.00 27.71 118 GLY A CA 1
ATOM 802 C C . GLY A 1 118 ? 16.191 -9.657 -17.911 1.00 25.51 118 GLY A C 1
ATOM 803 O O . GLY A 1 118 ? 16.027 -10.065 -19.056 1.00 25.81 118 GLY A O 1
ATOM 804 N N . SER A 1 119 ? 16.981 -10.239 -17.025 1.00 24.65 119 SER A N 1
ATOM 805 C CA . SER A 1 119 ? 17.660 -11.483 -17.246 1.00 23.25 119 SER A CA 1
ATOM 806 C C . SER A 1 119 ? 17.179 -12.605 -16.301 1.00 22.89 119 SER A C 1
ATOM 807 O O . SER A 1 119 ? 17.346 -13.781 -16.604 1.00 22.05 119 SER A O 1
ATOM 810 N N . GLN A 1 120 ? 16.637 -12.244 -15.140 1.00 23.02 120 GLN A N 1
ATOM 811 C CA . GLN A 1 120 ? 16.285 -13.276 -14.133 1.00 23.92 120 GLN A CA 1
ATOM 812 C C . GLN A 1 120 ? 15.127 -14.121 -14.636 1.00 22.52 120 GLN A C 1
ATOM 813 O O . GLN A 1 120 ? 14.229 -13.594 -15.270 1.00 23.47 120 GLN A O 1
ATOM 819 N N . PHE A 1 121 ? 15.162 -15.419 -14.355 1.00 22.83 121 PHE A N 1
ATOM 820 C CA . PHE A 1 121 ? 14.103 -16.315 -14.852 1.00 23.04 121 PHE A CA 1
ATOM 821 C C . PHE A 1 121 ? 13.754 -17.283 -13.715 1.00 24.06 121 PHE A C 1
ATOM 822 O O . PHE A 1 121 ? 14.516 -17.402 -12.746 1.00 23.08 121 PHE A O 1
ATOM 830 N N . PHE A 1 122 ? 12.616 -17.961 -13.826 1.00 23.28 122 PHE A N 1
ATOM 831 C CA . PHE A 1 122 ? 12.265 -18.979 -12.823 1.00 23.75 122 PHE A CA 1
ATOM 832 C C . PHE A 1 122 ? 11.604 -20.199 -13.466 1.00 23.43 122 PHE A C 1
ATOM 833 O O . PHE A 1 122 ? 11.118 -20.139 -14.606 1.00 22.26 122 PHE A O 1
ATOM 841 N N . ILE A 1 123 ? 11.635 -21.301 -12.733 1.00 23.24 123 ILE A N 1
ATOM 842 C CA . ILE A 1 123 ? 11.113 -22.581 -13.177 1.00 24.00 123 ILE A CA 1
ATOM 843 C C . ILE A 1 123 ? 10.075 -23.004 -12.082 1.00 25.21 123 ILE A C 1
ATOM 844 O O . ILE A 1 123 ? 10.372 -22.918 -10.888 1.00 24.05 123 ILE A O 1
ATOM 849 N N . THR A 1 124 ? 8.884 -23.444 -12.500 1.00 26.30 124 THR A N 1
ATOM 850 C CA . THR A 1 124 ? 7.859 -23.806 -11.523 1.00 26.31 124 THR A CA 1
ATOM 851 C C . THR A 1 124 ? 7.964 -25.279 -11.118 1.00 27.23 124 THR A C 1
ATOM 852 O O . THR A 1 124 ? 8.419 -26.115 -11.900 1.00 27.35 124 THR A O 1
ATOM 856 N N . TYR A 1 125 ? 7.557 -25.574 -9.877 1.00 29.03 125 TYR A N 1
ATOM 857 C CA . TYR A 1 125 ? 7.532 -26.947 -9.353 1.00 31.25 125 TYR A CA 1
ATOM 858 C C . TYR A 1 125 ? 6.119 -27.585 -9.445 1.00 32.44 125 TYR A C 1
ATOM 859 O O . TYR A 1 125 ? 5.957 -28.811 -9.289 1.00 32.91 125 TYR A O 1
ATOM 868 N N . SER A 1 126 ? 5.119 -26.762 -9.726 1.00 33.03 126 SER A N 1
ATOM 869 C CA . SER A 1 126 ? 3.761 -27.272 -9.972 1.00 34.01 126 SER A CA 1
ATOM 870 C C . SER A 1 126 ? 2.916 -26.300 -10.776 1.00 32.86 126 SER A C 1
ATOM 871 O O . SER A 1 126 ? 3.382 -25.194 -11.114 1.00 32.69 126 SER A O 1
ATOM 874 N N . SER A 1 127 ? 1.671 -26.703 -11.088 1.00 32.05 127 SER A N 1
ATOM 875 C CA . SER A 1 127 ? 0.681 -25.784 -11.657 1.00 31.46 127 SER A CA 1
ATOM 876 C C . SER A 1 127 ? 0.483 -24.654 -10.691 1.00 29.65 127 SER A C 1
ATOM 877 O O . SER A 1 127 ? 0.341 -24.875 -9.491 1.00 29.55 127 SER A O 1
ATOM 880 N N . LEU A 1 128 ? 0.445 -23.437 -11.201 1.00 28.29 128 LEU A N 1
ATOM 881 C CA . LEU A 1 128 ? 0.320 -22.277 -10.342 1.00 27.99 128 LEU A CA 1
ATOM 882 C C . LEU A 1 128 ? -0.609 -21.221 -10.945 1.00 28.08 128 LEU A C 1
ATOM 883 O O . LEU A 1 128 ? -0.166 -20.138 -11.361 1.00 27.10 128 LEU A O 1
ATOM 888 N N . PRO A 1 129 ? -1.939 -21.509 -10.974 1.00 29.29 129 PRO A N 1
ATOM 889 C CA . PRO A 1 129 ? -2.869 -20.578 -11.638 1.00 28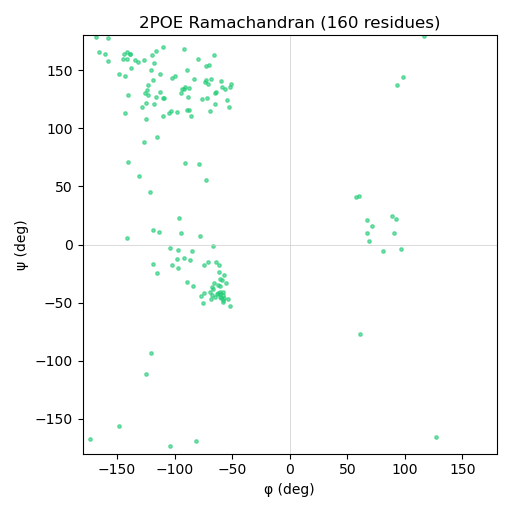.03 129 PRO A CA 1
ATOM 890 C C . PRO A 1 129 ? -2.826 -19.153 -11.078 1.00 27.81 129 PRO A C 1
ATOM 891 O O . PRO A 1 129 ? -3.148 -18.232 -11.786 1.00 27.02 129 PRO A O 1
ATOM 895 N N . GLN A 1 130 ? -2.436 -18.939 -9.818 1.00 28.35 130 GLN A N 1
ATOM 896 C CA . GLN A 1 130 ? -2.314 -17.547 -9.319 1.00 29.00 130 GLN A CA 1
ATOM 897 C C . GLN A 1 130 ? -1.289 -16.680 -10.049 1.00 28.86 130 GLN A C 1
ATOM 898 O O . GLN A 1 130 ? -1.316 -15.445 -9.945 1.00 27.22 130 GLN A O 1
ATOM 904 N N . LEU A 1 131 ? -0.377 -17.324 -10.774 1.00 28.88 131 LEU A N 1
ATOM 905 C CA . LEU A 1 131 ? 0.656 -16.589 -11.514 1.00 29.49 131 LEU A CA 1
ATOM 906 C C . LEU A 1 131 ? 0.247 -16.261 -12.953 1.00 28.88 131 LEU A C 1
ATOM 907 O O . LEU A 1 131 ? 0.910 -15.477 -13.632 1.00 27.77 131 LEU A O 1
ATOM 912 N N . ASN A 1 132 ? -0.848 -16.866 -13.411 1.00 29.22 132 ASN A N 1
ATOM 913 C CA . ASN A 1 132 ? -1.378 -16.643 -14.761 1.00 28.27 132 ASN A CA 1
ATOM 914 C C . ASN A 1 132 ? -1.613 -15.181 -15.045 1.00 27.98 132 ASN A C 1
ATOM 915 O O . ASN A 1 132 ? -2.238 -14.482 -14.274 1.00 28.66 132 ASN A O 1
ATOM 920 N N . GLY A 1 133 ? -0.992 -14.701 -16.127 1.00 26.60 133 GLY A N 1
ATOM 921 C CA . GLY A 1 133 ? -0.985 -13.291 -16.509 1.00 25.47 133 GLY A CA 1
ATOM 922 C C . GLY A 1 133 ? 0.009 -12.422 -15.781 1.00 26.34 133 GLY A C 1
ATOM 923 O O . GLY A 1 133 ? 0.158 -11.252 -16.109 1.00 26.07 133 GLY A O 1
ATOM 924 N N . GLU A 1 134 ? 0.694 -12.984 -14.790 1.00 26.74 134 GLU A N 1
ATOM 925 C CA . GLU A 1 134 ? 1.566 -12.162 -13.943 1.00 28.19 134 GLU A CA 1
ATOM 926 C C . GLU A 1 134 ? 2.992 -12.049 -14.474 1.00 28.07 134 GLU A C 1
ATOM 927 O O . GLU A 1 134 ? 3.636 -11.016 -14.264 1.00 29.23 134 GLU A O 1
ATOM 933 N N . TYR A 1 135 ? 3.464 -13.112 -15.127 1.00 27.24 135 TYR A N 1
ATOM 934 C CA . TYR A 1 135 ? 4.836 -13.234 -15.626 1.00 26.46 135 TYR A CA 1
ATOM 935 C C . TYR A 1 135 ? 4.812 -13.837 -17.013 1.00 25.68 135 TYR A C 1
ATOM 936 O O . TYR A 1 135 ? 3.925 -14.617 -17.339 1.00 26.40 135 TYR A O 1
ATOM 945 N N . VAL A 1 136 ? 5.824 -13.498 -17.812 1.00 24.44 136 VAL A N 1
ATOM 946 C CA . VAL A 1 136 ? 6.052 -14.081 -19.126 1.00 24.08 136 VAL A CA 1
ATOM 947 C C . VAL A 1 136 ? 6.485 -15.547 -19.024 1.00 24.54 136 VAL A C 1
ATOM 948 O O . VAL A 1 136 ? 7.584 -15.855 -18.548 1.00 25.83 136 VAL A O 1
ATOM 952 N N . ILE A 1 137 ? 5.643 -16.444 -19.520 1.00 23.21 137 ILE A N 1
ATOM 953 C CA . ILE A 1 137 ? 6.028 -17.838 -19.731 1.00 22.46 137 ILE A CA 1
ATOM 954 C C . ILE A 1 137 ? 6.657 -17.936 -21.116 1.00 21.57 137 ILE A C 1
ATOM 955 O O . ILE A 1 137 ? 6.096 -17.402 -22.074 1.00 22.17 137 ILE A O 1
ATOM 960 N N . PHE A 1 138 ? 7.789 -18.631 -21.258 1.00 21.28 138 PHE A N 1
ATOM 961 C CA . PHE A 1 138 ? 8.389 -18.743 -22.597 1.00 20.97 138 PHE A CA 1
ATOM 962 C C . PHE A 1 138 ? 8.993 -20.113 -22.901 1.00 21.57 138 PHE A C 1
ATOM 963 O O . PHE A 1 138 ? 9.538 -20.321 -23.987 1.00 21.20 138 PHE A O 1
ATOM 971 N N . GLY A 1 139 ? 8.808 -21.076 -21.994 1.00 21.58 139 GLY A N 1
ATOM 972 C CA . GLY A 1 139 ? 9.258 -22.437 -22.295 1.00 22.12 139 GLY A CA 1
ATOM 973 C C . GLY A 1 139 ? 8.715 -23.428 -21.303 1.00 22.95 139 GLY A C 1
ATOM 974 O O . GLY A 1 139 ? 8.016 -23.047 -20.356 1.00 23.02 139 GLY A O 1
ATOM 975 N N . LYS A 1 140 ? 9.036 -24.700 -21.512 1.00 24.20 140 LYS A N 1
ATOM 976 C CA . LYS A 1 140 ? 8.591 -25.744 -20.588 1.00 25.93 140 LYS A CA 1
ATOM 977 C C . LYS A 1 140 ? 9.638 -26.846 -20.550 1.00 25.13 140 LYS A C 1
ATOM 978 O O . LYS A 1 140 ? 10.262 -27.145 -21.566 1.00 25.10 140 LYS A O 1
ATOM 984 N N . LEU A 1 141 ? 9.799 -27.466 -19.385 1.00 26.17 141 LEU A N 1
ATOM 985 C CA . LEU A 1 141 ? 10.714 -28.610 -19.219 1.00 27.08 141 LEU A CA 1
ATOM 986 C C . LEU A 1 141 ? 10.236 -29.797 -20.046 1.00 28.24 141 LEU A C 1
ATOM 987 O O . LEU A 1 141 ? 9.043 -30.163 -20.001 1.00 28.53 141 LEU A O 1
ATOM 992 N N . ILE A 1 142 ? 11.146 -30.366 -20.821 1.00 28.51 142 ILE A N 1
ATOM 993 C CA . ILE A 1 142 ? 10.835 -31.540 -21.621 1.00 31.22 142 ILE A CA 1
ATOM 994 C C . ILE A 1 142 ? 11.693 -32.750 -21.233 1.00 31.99 142 ILE A C 1
ATOM 995 O O . ILE A 1 142 ? 11.360 -33.872 -21.612 1.00 33.01 142 ILE A O 1
ATOM 1000 N N . ASP A 1 143 ? 12.787 -32.511 -20.509 1.00 33.31 143 ASP A N 1
ATOM 1001 C CA . ASP A 1 143 ? 13.680 -33.584 -20.036 1.00 34.71 143 ASP A CA 1
ATOM 1002 C C . ASP A 1 143 ? 14.460 -33.066 -18.837 1.00 34.51 143 ASP A C 1
ATOM 1003 O O . ASP A 1 143 ? 14.593 -31.865 -18.666 1.00 34.87 143 ASP A O 1
ATOM 1008 N N . GLY A 1 144 ? 14.969 -33.967 -17.995 1.00 35.09 144 GLY A N 1
ATOM 1009 C CA . GLY A 1 144 ? 15.667 -33.570 -16.764 1.00 34.57 144 GLY A CA 1
ATOM 1010 C C . GLY A 1 144 ? 14.713 -33.417 -15.582 1.00 35.24 144 GLY A C 1
ATOM 1011 O O . GLY A 1 144 ? 14.987 -32.667 -14.642 1.00 33.84 144 GLY A O 1
ATOM 1012 N N . PHE A 1 145 ? 13.572 -34.110 -15.644 1.00 35.58 145 PHE A N 1
ATOM 1013 C CA . PHE A 1 145 ? 12.609 -34.079 -14.544 1.00 36.95 145 PHE A CA 1
ATOM 1014 C C . PHE A 1 145 ? 13.197 -34.567 -13.230 1.00 37.26 145 PHE A C 1
ATOM 1015 O O . PHE A 1 145 ? 12.817 -34.101 -12.162 1.00 36.69 145 PHE A O 1
ATOM 1023 N N . GLU A 1 146 ? 14.151 -35.485 -13.336 1.00 38.78 146 GLU A N 1
ATOM 1024 C CA . GLU A 1 146 ? 14.878 -36.040 -12.190 1.00 40.81 146 GLU A CA 1
ATOM 1025 C C . GLU A 1 146 ? 15.791 -34.967 -11.593 1.00 38.79 146 GLU A C 1
ATOM 1026 O O . GLU A 1 146 ? 15.849 -34.802 -10.372 1.00 38.60 146 GLU A O 1
ATOM 1032 N N . THR A 1 147 ? 16.447 -34.180 -12.452 1.00 37.42 147 THR A N 1
ATOM 1033 C CA . THR A 1 147 ? 17.222 -33.020 -11.983 1.00 35.43 147 THR A CA 1
ATOM 1034 C C . THR A 1 147 ? 16.348 -32.058 -11.205 1.00 34.35 147 THR A C 1
ATOM 1035 O O . THR A 1 147 ? 16.756 -31.555 -10.171 1.00 34.87 147 THR A O 1
ATOM 1039 N N . LEU A 1 148 ? 15.139 -31.789 -11.705 1.00 33.61 148 LEU A N 1
ATOM 1040 C CA . LEU A 1 148 ? 14.285 -30.806 -11.060 1.00 32.68 148 LEU A CA 1
ATOM 1041 C C . LEU A 1 148 ? 13.830 -31.322 -9.687 1.00 33.34 148 LEU A C 1
ATOM 1042 O O . LEU A 1 148 ? 13.743 -30.553 -8.749 1.00 32.58 148 LEU A O 1
ATOM 1047 N N . ASN A 1 149 ? 13.569 -32.630 -9.592 1.00 34.91 149 ASN A N 1
ATOM 1048 C CA . ASN A 1 149 ? 13.266 -33.271 -8.298 1.00 36.78 149 ASN A CA 1
ATOM 1049 C C . ASN A 1 149 ? 14.400 -33.060 -7.309 1.00 36.71 149 ASN A C 1
ATOM 1050 O O . ASN A 1 149 ? 14.149 -32.622 -6.192 1.00 37.28 149 ASN A O 1
ATOM 1055 N N . THR A 1 150 ? 15.643 -33.342 -7.727 1.00 37.17 150 THR A N 1
ATOM 1056 C CA . THR A 1 150 ? 16.851 -33.076 -6.902 1.00 36.97 150 THR A CA 1
ATOM 1057 C C . THR A 1 150 ? 16.927 -31.632 -6.433 1.00 36.73 150 THR A C 1
ATOM 1058 O O . THR A 1 150 ? 17.147 -31.361 -5.242 1.00 36.19 150 THR A O 1
ATOM 1062 N N . LEU A 1 151 ? 16.709 -30.687 -7.356 1.00 36.16 151 LEU A N 1
ATOM 1063 C CA . LEU A 1 151 ? 16.795 -29.270 -7.033 1.00 35.27 151 LEU A CA 1
ATOM 1064 C C . LEU A 1 151 ? 15.742 -28.909 -5.986 1.00 34.65 151 LEU A C 1
ATOM 1065 O O . LEU A 1 151 ? 16.006 -28.136 -5.053 1.00 33.87 151 LEU A O 1
ATOM 1070 N N . GLU A 1 152 ? 14.539 -29.451 -6.157 1.00 34.58 152 GLU A N 1
ATOM 1071 C CA . GLU A 1 152 ? 13.450 -29.096 -5.258 1.00 36.41 152 GLU A CA 1
ATOM 1072 C C . GLU A 1 152 ? 13.800 -29.529 -3.827 1.00 37.61 152 GLU A C 1
ATOM 1073 O O . GLU A 1 152 ? 13.474 -28.837 -2.869 1.00 37.55 152 GLU A O 1
ATOM 1079 N N . ASN A 1 153 ? 14.504 -30.650 -3.715 1.00 39.08 153 ASN A N 1
ATOM 1080 C CA . ASN A 1 153 ? 14.881 -31.202 -2.404 1.00 41.42 153 ASN A CA 1
ATOM 1081 C C . ASN A 1 153 ? 16.152 -30.638 -1.758 1.00 42.57 153 ASN A C 1
ATOM 1082 O O . ASN A 1 153 ? 16.452 -30.963 -0.599 1.00 43.53 153 ASN A O 1
ATOM 1087 N N . CYS A 1 154 ? 16.872 -29.770 -2.482 1.00 42.13 154 CYS A N 1
ATOM 1088 C CA . CYS A 1 154 ? 18.006 -29.018 -1.926 1.00 42.18 154 CYS A CA 1
ATOM 1089 C C . CYS A 1 154 ? 17.537 -28.059 -0.839 1.00 42.81 154 CYS A C 1
ATOM 1090 O O . CYS A 1 154 ? 16.669 -27.207 -1.091 1.00 42.69 154 CYS A O 1
ATOM 1093 N N . PRO A 1 155 ? 18.076 -28.216 0.398 1.00 43.26 155 PRO A N 1
ATOM 1094 C CA . PRO A 1 155 ? 17.741 -27.355 1.526 1.00 43.18 155 PRO A CA 1
ATOM 1095 C C . PRO A 1 155 ? 18.059 -25.894 1.309 1.00 42.96 155 PRO A C 1
ATOM 1096 O O . PRO A 1 155 ? 19.112 -25.553 0.760 1.00 43.55 155 PRO A O 1
ATOM 1100 N N . SER A 1 156 ? 17.163 -25.038 1.779 1.00 42.61 156 SER A N 1
ATOM 1101 C CA . SER A 1 156 ? 17.369 -23.607 1.725 1.00 42.79 156 SER A CA 1
ATOM 1102 C C . SER A 1 156 ? 17.361 -23.026 3.135 1.00 43.92 156 SER A C 1
ATOM 1103 O O . SER A 1 156 ? 16.894 -23.677 4.086 1.00 43.92 156 SER A O 1
ATOM 1106 N N . ASP A 1 157 ? 17.879 -21.806 3.262 1.00 44.51 157 ASP A N 1
ATOM 1107 C CA . ASP A 1 157 ? 17.854 -21.105 4.519 1.00 45.86 157 ASP A CA 1
ATOM 1108 C C . ASP A 1 157 ? 16.471 -20.461 4.666 1.00 46.67 157 ASP A C 1
ATOM 1109 O O . ASP A 1 157 ? 15.549 -20.759 3.888 1.00 46.65 157 ASP A O 1
ATOM 1114 N N . LYS A 1 158 ? 16.320 -19.589 5.651 1.00 47.48 158 LYS A N 1
ATOM 1115 C CA . LYS A 1 158 ? 15.006 -19.014 5.962 1.00 48.65 158 LYS A CA 1
ATOM 1116 C C . LYS A 1 158 ? 14.584 -17.970 4.932 1.00 47.69 158 LYS A C 1
ATOM 1117 O O . LYS A 1 158 ? 13.407 -17.608 4.839 1.00 47.51 158 LYS A O 1
ATOM 1123 N N . SER A 1 159 ? 15.567 -17.490 4.169 1.00 46.49 159 SER A N 1
ATOM 1124 C CA . SER A 1 159 ? 15.348 -16.525 3.111 1.00 45.87 159 SER A CA 1
ATOM 1125 C C . SER A 1 159 ? 15.174 -17.175 1.729 1.00 44.22 159 SER A C 1
ATOM 1126 O O . SER A 1 159 ? 15.152 -16.474 0.707 1.00 43.60 159 SER A O 1
ATOM 1129 N N . HIS A 1 160 ? 15.034 -18.501 1.735 1.00 42.74 160 HIS A N 1
ATOM 1130 C CA . HIS A 1 160 ? 14.860 -19.344 0.535 1.00 42.08 160 HIS A CA 1
ATOM 1131 C C . HIS A 1 160 ? 16.094 -19.398 -0.376 1.00 41.65 160 HIS A C 1
ATOM 1132 O O . HIS A 1 160 ? 15.979 -19.743 -1.556 1.00 40.42 160 HIS A O 1
ATOM 1139 N N . LYS A 1 161 ? 17.256 -19.075 0.194 1.00 40.70 161 LYS A N 1
ATOM 1140 C CA . LYS A 1 161 ? 18.542 -19.207 -0.488 1.00 41.06 161 LYS A CA 1
ATOM 1141 C C . LYS A 1 161 ? 19.094 -20.609 -0.268 1.00 40.47 161 LYS A C 1
ATOM 1142 O O . LYS A 1 161 ? 19.176 -21.060 0.887 1.00 41.02 161 LYS A O 1
ATOM 1148 N N . PRO A 1 162 ? 19.452 -21.328 -1.362 1.00 39.13 162 PRO A N 1
ATOM 1149 C CA . PRO A 1 162 ? 20.086 -22.633 -1.189 1.00 39.06 162 PRO A CA 1
ATOM 1150 C C . PRO A 1 162 ? 21.286 -22.568 -0.217 1.00 39.45 162 PRO A C 1
ATOM 1151 O O . PRO A 1 162 ? 22.040 -21.593 -0.230 1.00 38.54 162 PRO A O 1
ATOM 1155 N N . ILE A 1 163 ? 21.409 -23.568 0.652 1.00 40.36 163 ILE A N 1
ATOM 1156 C CA . ILE A 1 163 ? 22.460 -23.537 1.701 1.00 41.30 163 ILE A CA 1
ATOM 1157 C C . ILE A 1 163 ? 23.780 -23.846 1.023 1.00 40.40 163 ILE A C 1
ATOM 1158 O O . ILE A 1 163 ? 24.739 -23.088 1.151 1.00 40.69 163 ILE A O 1
ATOM 1163 N N . ASP A 1 164 ? 23.792 -24.922 0.246 1.00 40.20 164 ASP A N 1
ATOM 1164 C CA . ASP A 1 164 ? 24.843 -25.156 -0.740 1.00 40.30 164 ASP A CA 1
ATOM 1165 C C . ASP A 1 164 ? 24.412 -24.601 -2.115 1.00 39.54 164 ASP A C 1
ATOM 1166 O O . ASP A 1 164 ? 23.290 -24.850 -2.568 1.00 39.63 164 ASP A O 1
ATOM 1171 N N . GLU A 1 165 ? 25.316 -23.878 -2.769 1.00 38.25 165 GLU A N 1
ATOM 1172 C CA . GLU A 1 165 ? 25.034 -23.211 -4.044 1.00 36.91 165 GLU A CA 1
ATOM 1173 C C . GLU A 1 165 ? 24.529 -24.154 -5.134 1.00 35.45 165 GLU A C 1
ATOM 1174 O O . GLU A 1 165 ? 25.043 -25.255 -5.326 1.00 34.53 165 GLU A O 1
ATOM 1180 N N . ILE A 1 166 ? 23.466 -23.731 -5.818 1.00 35.13 166 ILE A N 1
ATOM 1181 C CA . ILE A 1 166 ? 22.972 -24.444 -6.989 1.00 33.34 166 ILE A CA 1
ATOM 1182 C C . ILE A 1 166 ? 23.465 -23.580 -8.163 1.00 32.56 166 ILE A C 1
ATOM 1183 O O . ILE A 1 166 ? 23.101 -22.433 -8.293 1.00 32.36 166 ILE A O 1
ATOM 1188 N N . ILE A 1 167 ? 24.352 -24.142 -8.969 1.00 32.15 167 ILE A N 1
ATOM 1189 C CA . ILE A 1 167 ? 25.090 -23.361 -9.939 1.00 30.77 167 ILE A CA 1
ATOM 1190 C C . ILE A 1 167 ? 24.671 -23.742 -11.343 1.00 29.27 167 ILE A C 1
ATOM 1191 O O . ILE A 1 167 ? 24.630 -24.908 -11.712 1.00 29.64 167 ILE A O 1
ATOM 1196 N N . ILE A 1 168 ? 24.393 -22.720 -12.129 1.00 29.31 168 ILE A N 1
ATOM 1197 C CA . ILE A 1 168 ? 24.229 -22.884 -13.558 1.00 28.02 168 ILE A CA 1
ATOM 1198 C C . ILE A 1 168 ? 25.619 -22.749 -14.175 1.00 27.69 168 ILE A C 1
ATOM 1199 O O . ILE A 1 168 ? 26.226 -21.663 -14.155 1.00 27.61 168 ILE A O 1
ATOM 1204 N N . LYS A 1 169 ? 26.089 -23.826 -14.764 1.00 28.49 169 LYS A N 1
ATOM 1205 C CA . LYS A 1 169 ? 27.406 -23.811 -15.392 1.00 30.3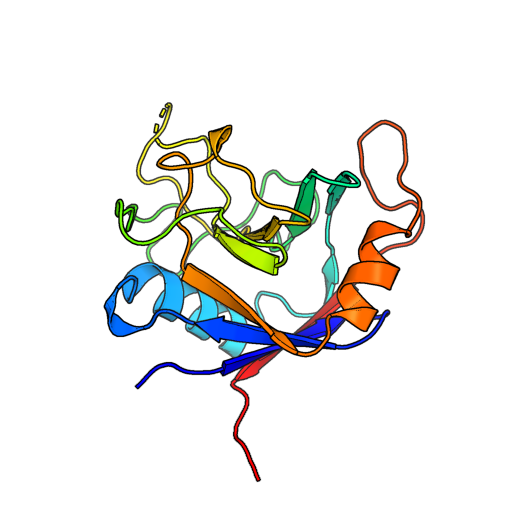7 169 LYS A CA 1
ATOM 1206 C C . LYS A 1 169 ? 27.305 -23.088 -16.746 1.00 30.64 169 LYS A C 1
ATOM 1207 O O . LYS A 1 169 ? 28.161 -22.255 -17.111 1.00 30.94 169 LYS A O 1
ATOM 1213 N N . ASP A 1 170 ? 26.250 -23.416 -17.497 1.00 30.36 170 ASP A N 1
ATOM 1214 C CA . ASP A 1 170 ? 26.007 -22.791 -18.813 1.00 29.23 170 ASP A CA 1
ATOM 1215 C C . ASP A 1 170 ? 24.574 -23.119 -19.226 1.00 28.79 170 ASP A C 1
ATOM 1216 O O . ASP A 1 170 ? 23.928 -23.996 -18.638 1.00 26.46 170 ASP A O 1
ATOM 1221 N N . ILE A 1 171 ? 24.102 -22.391 -20.232 1.00 27.33 171 ILE A N 1
ATOM 1222 C CA . ILE A 1 171 ? 22.834 -22.676 -20.868 1.00 27.16 171 ILE A CA 1
ATOM 1223 C C . ILE A 1 171 ? 23.170 -22.730 -22.348 1.00 27.75 171 ILE A C 1
ATOM 1224 O O . ILE A 1 171 ? 23.627 -21.736 -22.929 1.00 27.68 171 ILE A O 1
ATOM 1229 N N . VAL A 1 172 ? 22.943 -23.885 -22.937 1.00 28.24 172 VAL A N 1
ATOM 1230 C CA . VAL A 1 172 ? 23.277 -24.115 -24.329 1.00 30.32 172 VAL A CA 1
ATOM 1231 C C . VAL A 1 172 ? 22.090 -24.484 -25.202 1.00 31.37 172 VAL A C 1
ATOM 1232 O O . VAL A 1 172 ? 21.125 -25.097 -24.733 1.00 28.56 172 VAL A O 1
ATOM 1236 N N . ILE A 1 173 ? 22.176 -24.112 -26.481 1.00 33.37 173 ILE A N 1
ATOM 1237 C CA . ILE A 1 173 ? 21.144 -24.475 -27.460 1.00 36.66 173 ILE A CA 1
ATOM 1238 C C . ILE A 1 173 ? 21.370 -25.937 -27.796 1.00 39.91 173 ILE A C 1
ATOM 1239 O O . ILE A 1 173 ? 22.468 -26.312 -28.192 1.00 39.70 173 ILE A O 1
ATOM 1244 N N . HIS A 1 174 ? 20.328 -26.752 -27.640 1.00 43.12 174 HIS A N 1
ATOM 1245 C CA . HIS A 1 174 ? 20.453 -28.184 -27.804 1.00 47.00 174 HIS A CA 1
ATOM 1246 C C . HIS A 1 174 ? 20.085 -28.606 -29.225 1.00 49.27 174 HIS A C 1
ATOM 1247 O O . HIS A 1 174 ? 19.040 -28.203 -29.747 1.00 49.36 174 HIS A O 1
ATOM 1254 N N . SER A 1 175 ? 20.971 -29.410 -29.827 1.00 52.58 175 SER A N 1
ATOM 1255 C CA . SER A 1 175 ? 20.796 -29.987 -31.173 1.00 56.11 175 SER A CA 1
ATOM 1256 C C . SER A 1 175 ? 20.756 -31.512 -31.058 1.00 57.92 175 SER A C 1
ATOM 1257 O O . SER A 1 175 ? 21.710 -32.118 -30.562 1.00 58.08 175 SER A O 1
ATOM 1260 N N . ASN A 1 176 ? 19.648 -32.110 -31.499 1.00 60.60 176 ASN A N 1
ATOM 1261 C CA . ASN A 1 176 ? 19.436 -33.571 -31.448 1.00 63.37 176 ASN A CA 1
ATOM 1262 C C . ASN A 1 176 ? 20.303 -34.337 -32.455 1.00 64.44 176 ASN A C 1
ATOM 1263 O O . ASN A 1 176 ? 20.279 -34.016 -33.657 1.00 64.07 176 ASN A O 1
ATOM 1268 N N . PRO A 1 177 ? 21.078 -35.345 -31.972 1.00 65.65 177 PRO A N 1
ATOM 1269 C CA . PRO A 1 177 ? 21.948 -36.137 -32.860 1.00 66.11 177 PRO A CA 1
ATOM 1270 C C . PRO A 1 177 ? 21.163 -37.064 -33.792 1.00 66.33 177 PRO A C 1
ATOM 1271 O O . PRO A 1 177 ? 21.312 -36.966 -35.017 1.00 66.76 177 PRO A O 1
#

Organism: Cryptosporidium parvum (strain Iowa II) (NCBI:txid353152)

CATH classification: 2.40.100.10

Radius of gyration: 14.24 Å; Cα contacts (8 Å, |Δi|>4): 405; chains: 1; bounding box: 33×34×41 Å

Nearest PDB structures (foldseek):
  2poe-assembly1_A  TM=1.006E+00  e=1.492E-34  Cryptosporidium parvum Iowa II
  1zkc-assembly2_B  TM=9.656E-01  e=4.250E-22  Homo sapiens
  7abi-assembly1_t  TM=9.651E-01  e=1.611E-21  Homo sapiens
  7dvq-assembly1_9  TM=9.662E-01  e=1.809E-21  Homo sapiens
  2b71-assembly1_A  TM=9.879E-01  e=2.918E-20  Plasmodium yoelii

Solvent-accessible surface area: 7926 Å² total; per-residue (Å²): 130,77,68,16,0,69,0,39,5,65,77,31,53,0,40,0,43,0,18,28,82,52,0,69,110,0,4,122,0,0,29,30,11,4,86,90,24,64,1,117,125,8,26,1,17,64,5,44,160,37,62,9,0,17,0,0,0,66,80,9,86,22,185,22,24,90,11,79,100,35,154,99,12,79,37,14,53,78,103,124,24,89,2,81,115,64,0,5,0,0,0,13,20,121,4,43,179,125,72,63,26,0,11,1,19,0,6,0,0,5,41,57,13,91,120,19,44,40,69,38,0,7,0,0,53,7,80,83,15,93,147,13,0,74,57,0,26,102,18,97,37,65,207,89,78,82,12,114,103,100,0,42,0,113,30,3,41,75,51,93,126,176

Secondary structure (DSSP, 8-state):
---EEEEEEBTEEEEEEE-TTT-HHHHHHHHHHHHTTTTTTEEEEEE-TTSEEEEEETTSSSS---BTTBS-B-----TTS---STTEEEE--S-----S-B-S-EEEESS--GGGTTTS-EEEEEEE-HHHHHHHHHS-B-TTS-BSS--EEEEEEEE---

Sequence (162 aa):
YFQGVRIITNYGDLKFELFCSQCPKACKNFLALSASGYYKNTIFHKNIKGFIIQGGDPTGTGKGGESIYGRYFDDEIYPELKYDRRGILSMASKGAKKPNTNGSQFFITYSSLPQLNGEYVIFGKLIDGFETLNTLENCPSDKSHKPIDEIIIKDIVIHSNP

B-factor: mean 34.34, std 10.43, range [12.1, 77.37]

Foldseek 3Di:
DWFKKWFQKPLGIWIKTWQCVQCVQVVVQQQVCQVVVVQAFWFQFAADAQFKTKTFASVSPVPHFATPVGNWAAARADPVDFLAAFFWKWFDAQFCVDGGRGGGMIMGTGGRDRVRHRTTHTTIGTDDCVVSVVVRSPQDDDPRRGRPDTITGRGMGTDDDD